Protein AF-A0A6N7SW48-F1 (afdb_monomer_lite)

pLDDT: mean 83.27, std 4.43, range [69.06, 89.12]

Structure (mmCIF, N/CA/C/O backbone):
data_AF-A0A6N7SW48-F1
#
_entry.id   AF-A0A6N7SW48-F1
#
loop_
_atom_site.group_PDB
_atom_site.id
_atom_site.type_symbol
_atom_site.label_atom_id
_atom_site.label_alt_id
_atom_site.label_comp_id
_atom_site.label_asym_id
_atom_site.label_entity_id
_atom_site.label_seq_id
_atom_site.pdbx_PDB_ins_code
_atom_site.Cartn_x
_atom_site.Cartn_y
_atom_site.Cartn_z
_atom_site.occupancy
_atom_site.B_iso_or_equiv
_atom_site.auth_seq_id
_atom_site.auth_comp_id
_atom_site.auth_asym_id
_atom_site.auth_atom_id
_atom_site.pdbx_PDB_model_num
ATOM 1 N N . ASN A 1 1 ? 4.267 -1.840 -21.997 1.00 69.25 1 ASN A N 1
ATOM 2 C CA . ASN A 1 1 ? 4.444 -0.379 -21.794 1.00 69.25 1 ASN A CA 1
ATOM 3 C C . ASN A 1 1 ? 5.780 -0.123 -21.108 1.00 69.25 1 ASN A C 1
ATOM 5 O O . ASN A 1 1 ? 6.058 -0.791 -20.122 1.00 69.25 1 ASN A O 1
ATOM 9 N N . LEU A 1 2 ? 6.614 0.793 -21.610 1.00 76.94 2 LEU A N 1
ATOM 10 C CA . LEU A 1 2 ? 7.917 1.141 -21.013 1.00 76.94 2 LEU A CA 1
ATOM 11 C C . LEU A 1 2 ? 7.831 2.544 -20.394 1.00 76.94 2 LEU A C 1
ATOM 13 O O . LEU A 1 2 ? 7.420 3.479 -21.076 1.00 76.94 2 LEU A O 1
ATOM 17 N N . LYS A 1 3 ? 8.198 2.696 -19.116 1.00 80.44 3 LYS A N 1
ATOM 18 C CA . LYS A 1 3 ? 8.321 4.001 -18.442 1.00 80.44 3 LYS A CA 1
ATOM 19 C C . LYS A 1 3 ? 9.788 4.293 -18.147 1.00 80.44 3 LYS A C 1
ATOM 21 O O . LYS A 1 3 ? 10.494 3.436 -17.625 1.00 80.44 3 LYS A O 1
ATOM 26 N N . ILE A 1 4 ? 10.245 5.498 -18.473 1.00 78.81 4 ILE A N 1
ATOM 27 C CA . ILE A 1 4 ? 11.623 5.932 -18.224 1.00 78.81 4 ILE A CA 1
ATOM 28 C C . ILE A 1 4 ? 11.659 6.703 -16.904 1.00 78.81 4 ILE A C 1
ATOM 30 O O . ILE A 1 4 ? 11.047 7.763 -16.791 1.00 78.81 4 ILE A O 1
ATOM 34 N N . SER A 1 5 ? 12.406 6.193 -15.925 1.00 83.00 5 SER A N 1
ATOM 35 C CA . SER A 1 5 ? 12.675 6.882 -14.660 1.00 83.00 5 SER A CA 1
ATOM 36 C C . SER A 1 5 ? 14.049 7.547 -14.733 1.00 83.00 5 SER A C 1
ATOM 38 O O . SER A 1 5 ? 15.005 7.091 -14.110 1.00 83.00 5 SER A O 1
ATOM 40 N N . ALA A 1 6 ? 14.162 8.624 -15.520 1.00 77.06 6 ALA A N 1
ATOM 41 C CA . ALA A 1 6 ? 15.443 9.273 -15.831 1.00 77.06 6 ALA A CA 1
ATOM 42 C C . ALA A 1 6 ? 16.214 9.753 -14.585 1.00 77.06 6 ALA A C 1
ATOM 44 O O . ALA A 1 6 ? 17.436 9.679 -14.563 1.00 77.06 6 ALA A O 1
ATOM 45 N N . GLY A 1 7 ? 15.510 10.174 -13.527 1.00 84.25 7 GLY A N 1
ATOM 46 C CA . GLY A 1 7 ? 16.138 10.564 -12.259 1.00 84.25 7 GLY A CA 1
ATOM 47 C C . GLY A 1 7 ? 16.670 9.391 -11.426 1.00 84.25 7 GLY A C 1
ATOM 48 O O . GLY A 1 7 ? 17.587 9.578 -10.637 1.00 84.25 7 GLY A O 1
ATOM 49 N N . ALA A 1 8 ? 16.125 8.186 -11.610 1.00 82.75 8 ALA A N 1
ATOM 50 C CA . ALA A 1 8 ? 16.565 6.977 -10.910 1.00 82.75 8 ALA A CA 1
ATOM 51 C C . ALA A 1 8 ? 17.538 6.120 -11.747 1.00 82.75 8 ALA A C 1
ATOM 53 O O . ALA A 1 8 ? 18.146 5.192 -11.223 1.00 82.75 8 ALA A O 1
ATOM 54 N N . GLY A 1 9 ? 17.694 6.428 -13.042 1.00 84.94 9 GLY A N 1
ATOM 55 C CA . GLY A 1 9 ? 18.675 5.798 -13.930 1.00 84.94 9 GLY A CA 1
ATOM 56 C C . GLY A 1 9 ? 18.253 4.453 -14.531 1.00 84.94 9 GLY A C 1
ATOM 57 O O . GLY A 1 9 ? 19.111 3.721 -15.016 1.00 84.94 9 GLY A O 1
ATOM 58 N N . PHE A 1 10 ? 16.960 4.108 -14.522 1.00 86.50 10 PHE A N 1
ATOM 59 C CA . PHE A 1 10 ? 16.475 2.836 -15.074 1.00 86.50 10 PHE A CA 1
ATOM 60 C C . PHE A 1 10 ? 15.159 2.954 -15.851 1.00 86.50 10 PHE A C 1
ATOM 62 O O . PHE A 1 10 ? 14.408 3.929 -15.743 1.00 86.50 10 PHE A O 1
ATOM 69 N N . ILE A 1 11 ? 14.878 1.917 -16.643 1.00 86.94 11 ILE A N 1
ATOM 70 C CA . ILE A 1 11 ? 13.643 1.758 -17.413 1.00 86.94 11 ILE A CA 1
ATOM 71 C C . ILE A 1 11 ? 12.753 0.731 -16.709 1.00 86.94 11 ILE A C 1
ATOM 73 O O . ILE A 1 11 ? 13.192 -0.370 -16.390 1.00 86.94 11 ILE A O 1
ATOM 77 N N . VAL A 1 12 ? 11.486 1.081 -16.496 1.00 85.44 12 VAL A N 1
ATOM 78 C CA . VAL A 1 12 ? 10.459 0.188 -15.955 1.00 85.44 12 VAL A CA 1
ATOM 79 C C . VAL A 1 12 ? 9.705 -0.455 -17.115 1.00 85.44 12 VAL A C 1
ATOM 81 O O . VAL A 1 12 ? 8.925 0.207 -17.807 1.00 85.44 12 VAL A O 1
ATOM 84 N N . ALA A 1 13 ? 9.925 -1.750 -17.329 1.00 84.38 13 ALA A N 1
ATOM 85 C CA . ALA A 1 13 ? 9.152 -2.550 -18.273 1.00 84.38 13 ALA A CA 1
ATOM 86 C C . ALA A 1 13 ? 7.887 -3.091 -17.587 1.00 84.38 13 ALA A C 1
ATOM 88 O O . ALA A 1 13 ? 7.948 -4.004 -16.767 1.00 84.38 13 ALA A O 1
ATOM 89 N N . LEU A 1 14 ? 6.730 -2.516 -17.916 1.00 84.00 14 LEU A N 1
ATOM 90 C CA . LEU A 1 14 ? 5.431 -2.959 -17.410 1.00 84.00 14 LEU A CA 1
ATOM 91 C C . LEU A 1 14 ? 4.922 -4.109 -18.294 1.00 84.00 14 LEU A C 1
ATOM 93 O O . LEU A 1 14 ? 4.565 -3.877 -19.456 1.00 84.00 14 LEU A O 1
ATOM 97 N N . SER A 1 15 ? 4.902 -5.327 -17.741 1.00 80.25 15 SER A N 1
ATOM 98 C CA . SER A 1 15 ? 4.408 -6.552 -18.402 1.00 80.25 15 SER A CA 1
ATOM 99 C C . SER A 1 15 ? 2.920 -6.841 -18.144 1.00 80.25 15 SER A C 1
ATOM 101 O O . SER A 1 15 ? 2.389 -7.824 -18.654 1.00 80.25 15 SER A O 1
ATOM 103 N N . GLY A 1 16 ? 2.248 -6.007 -17.353 1.00 81.81 16 GLY A N 1
ATOM 104 C CA . GLY A 1 16 ? 0.841 -6.141 -16.985 1.00 81.81 16 GLY A CA 1
ATOM 105 C C . GLY A 1 16 ? 0.363 -4.900 -16.238 1.00 81.81 16 GLY A C 1
ATOM 106 O O . GLY A 1 16 ? 1.094 -3.905 -16.155 1.00 81.81 16 GLY A O 1
ATOM 107 N N . ASP A 1 17 ? -0.845 -4.965 -15.686 1.00 78.25 17 ASP A N 1
ATOM 108 C CA . ASP A 1 17 ? -1.407 -3.868 -14.903 1.00 78.25 17 ASP A CA 1
ATOM 109 C C . ASP A 1 17 ? -0.741 -3.798 -13.529 1.00 78.25 17 ASP A C 1
ATOM 111 O O . ASP A 1 17 ? -0.882 -4.685 -12.687 1.00 78.25 17 ASP A O 1
ATOM 115 N N . ILE A 1 18 ? 0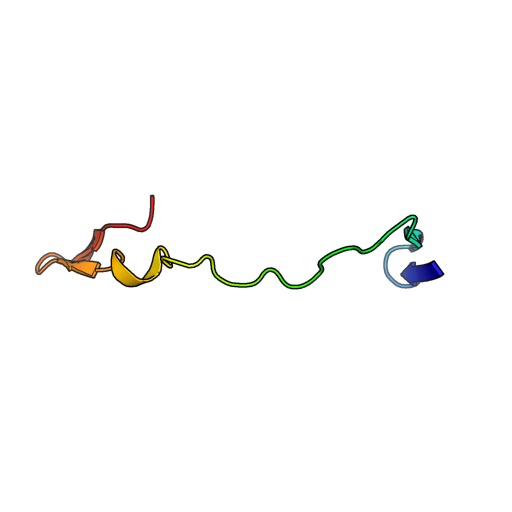.015 -2.724 -13.309 1.00 82.19 18 ILE A N 1
ATOM 116 C CA . ILE A 1 18 ? 0.656 -2.442 -12.027 1.00 82.19 18 ILE A CA 1
ATOM 117 C C . ILE A 1 18 ? -0.202 -1.429 -11.278 1.00 82.19 18 ILE A C 1
ATOM 119 O O . ILE A 1 18 ? -0.309 -0.272 -11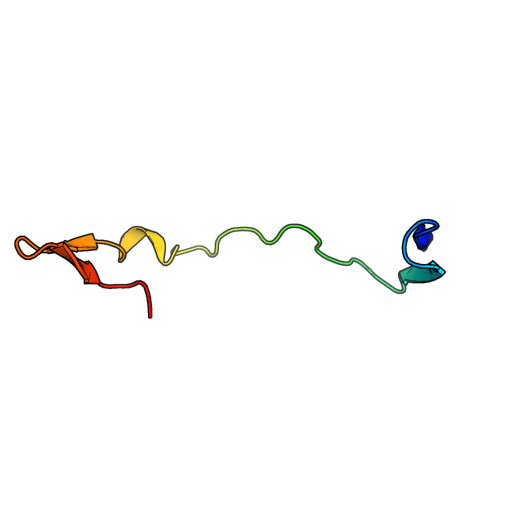.690 1.00 82.19 18 ILE A O 1
ATOM 123 N N . MET A 1 19 ? -0.782 -1.849 -10.153 1.00 78.75 19 MET A N 1
ATOM 124 C CA .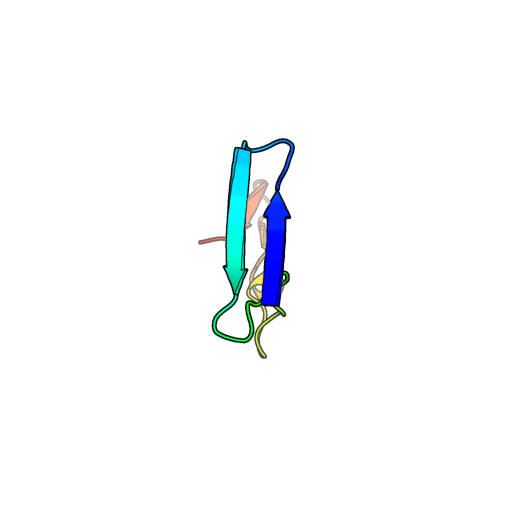 MET A 1 19 ? -1.468 -0.937 -9.242 1.00 78.75 19 MET A CA 1
ATOM 125 C C . MET A 1 19 ? -0.451 -0.074 -8.497 1.00 78.75 19 MET A C 1
ATOM 127 O O . MET A 1 19 ? 0.248 -0.544 -7.605 1.00 78.75 19 MET A O 1
ATOM 131 N N . THR A 1 20 ? -0.386 1.207 -8.854 1.00 85.62 20 THR A N 1
ATOM 132 C CA . THR A 1 20 ? 0.438 2.203 -8.151 1.00 85.62 20 THR A CA 1
ATOM 133 C C . THR A 1 20 ? -0.295 2.868 -6.986 1.00 85.62 20 THR A C 1
ATOM 135 O O . THR A 1 20 ? 0.338 3.540 -6.181 1.00 85.62 20 THR A O 1
ATOM 138 N N . MET A 1 21 ? -1.620 2.706 -6.901 1.00 86.88 21 MET A N 1
ATOM 139 C CA . MET A 1 21 ? -2.464 3.270 -5.847 1.00 86.88 21 MET A CA 1
ATOM 140 C C . MET A 1 21 ? -3.490 2.213 -5.411 1.00 86.88 21 MET A C 1
ATOM 142 O O . MET A 1 21 ? -4.469 1.996 -6.128 1.00 86.88 21 MET A O 1
ATOM 146 N N . PRO A 1 22 ? -3.257 1.498 -4.297 1.00 85.81 22 PRO A N 1
ATOM 147 C CA . PRO A 1 22 ? -4.194 0.492 -3.814 1.00 85.81 22 PRO A CA 1
ATOM 148 C C . PRO A 1 22 ? -5.475 1.153 -3.288 1.00 85.81 22 PRO A C 1
ATOM 150 O O . PRO A 1 22 ? -5.432 2.208 -2.658 1.00 85.81 22 PRO A O 1
ATOM 153 N N . GLY A 1 23 ? -6.619 0.518 -3.541 1.00 87.44 23 GLY A N 1
ATOM 154 C CA . GLY A 1 23 ? -7.890 0.891 -2.923 1.00 87.44 23 GLY A CA 1
ATOM 155 C C . GLY A 1 23 ? -8.036 0.324 -1.509 1.00 87.44 23 GLY A C 1
ATOM 156 O O . GLY A 1 23 ? -7.283 -0.557 -1.093 1.00 87.44 23 GLY A O 1
ATOM 157 N N . LEU A 1 24 ? -9.043 0.806 -0.780 1.00 89.12 24 LEU A N 1
ATOM 158 C CA . LEU A 1 24 ? -9.427 0.233 0.511 1.00 89.12 24 LEU A CA 1
ATOM 159 C C . LEU A 1 24 ? -10.227 -1.072 0.312 1.00 89.12 24 LEU A C 1
ATOM 161 O O . LEU A 1 24 ? -11.023 -1.164 -0.626 1.00 89.12 24 LEU A O 1
ATOM 165 N N . PRO A 1 25 ? -10.042 -2.086 1.178 1.00 86.38 25 PRO A N 1
ATOM 166 C CA . PRO A 1 25 ? -10.852 -3.301 1.158 1.00 86.38 25 PRO A CA 1
ATOM 167 C C . PRO A 1 25 ? -12.292 -3.019 1.618 1.00 86.38 25 PRO A C 1
ATOM 169 O O . PRO A 1 25 ? -12.575 -1.981 2.210 1.00 86.38 25 PRO A O 1
ATOM 172 N N . LYS A 1 26 ? -13.202 -3.980 1.396 1.00 86.50 26 LYS A N 1
ATOM 173 C CA . LYS A 1 26 ? -14.633 -3.860 1.749 1.00 86.50 26 LYS A CA 1
ATOM 174 C C . LYS A 1 26 ? -14.884 -3.477 3.216 1.00 86.50 26 LYS A C 1
ATOM 176 O O . LYS A 1 26 ? -15.867 -2.802 3.488 1.00 86.50 26 LYS A O 1
ATOM 181 N N . VAL A 1 27 ? -14.023 -3.929 4.128 1.00 86.06 27 VAL A N 1
ATOM 182 C CA . VAL A 1 27 ? -14.017 -3.532 5.544 1.00 86.06 27 VAL A CA 1
ATOM 183 C C . VAL A 1 27 ? -12.655 -2.889 5.823 1.00 86.06 27 VAL A C 1
ATOM 185 O O . VAL A 1 27 ? -11.664 -3.618 5.947 1.00 86.06 27 VAL A O 1
ATOM 188 N N . PRO A 1 28 ? -12.557 -1.550 5.841 1.00 85.25 28 PRO A N 1
ATOM 189 C CA . PRO A 1 28 ? -11.305 -0.847 6.087 1.00 85.25 28 PRO A CA 1
ATOM 190 C C . PRO A 1 28 ? -10.818 -1.071 7.521 1.00 85.25 28 PRO A C 1
ATOM 192 O O . PRO A 1 28 ? -11.602 -0.997 8.464 1.00 85.25 28 PRO A O 1
ATOM 195 N N . ALA A 1 29 ? -9.506 -1.243 7.717 1.00 81.00 29 ALA A N 1
ATOM 196 C CA . ALA A 1 29 ? -8.917 -1.271 9.063 1.00 81.00 29 ALA A CA 1
ATOM 197 C C . ALA A 1 29 ? -9.216 0.017 9.858 1.00 81.00 29 ALA A C 1
ATOM 199 O O . ALA A 1 29 ? -9.315 -0.031 11.078 1.00 81.00 29 ALA A O 1
ATOM 200 N N . ALA A 1 30 ? -9.448 1.135 9.158 1.00 80.81 30 ALA A N 1
ATOM 201 C CA . ALA A 1 30 ? -9.836 2.417 9.737 1.00 80.81 30 ALA A CA 1
ATOM 202 C C . ALA A 1 30 ? -11.101 2.359 10.611 1.00 80.81 30 ALA A C 1
ATOM 204 O O . ALA A 1 30 ? -11.198 3.137 11.548 1.00 80.81 30 ALA A O 1
ATOM 205 N N . GLU A 1 31 ? -12.033 1.429 10.367 1.00 83.50 31 GLU A N 1
ATOM 206 C CA . GLU A 1 31 ? -13.222 1.261 11.223 1.00 83.50 31 GLU A CA 1
ATOM 207 C C . GLU A 1 31 ? -12.886 0.740 12.627 1.00 83.50 31 GLU A C 1
ATOM 209 O O . GLU A 1 31 ? -13.691 0.865 13.543 1.00 83.50 31 GLU A O 1
ATOM 214 N N . LYS A 1 32 ? -11.712 0.123 12.791 1.00 83.56 32 LYS A N 1
ATOM 215 C CA . LYS A 1 32 ? -11.234 -0.440 14.059 1.00 83.56 32 LYS A CA 1
ATOM 216 C C . LYS A 1 32 ? -10.139 0.405 14.704 1.00 83.56 32 LYS A C 1
ATOM 218 O O . LYS A 1 32 ? -9.681 0.042 15.784 1.00 83.56 32 LYS A O 1
ATOM 223 N N . ILE A 1 33 ? -9.689 1.467 14.033 1.00 87.62 33 ILE A N 1
ATOM 224 C CA . ILE A 1 33 ? -8.686 2.377 14.576 1.00 87.62 33 ILE A CA 1
ATOM 225 C C . ILE A 1 33 ? -9.387 3.325 15.540 1.00 87.62 33 ILE A C 1
ATOM 227 O O . ILE A 1 33 ? -10.258 4.087 15.131 1.00 87.62 33 ILE A O 1
ATOM 231 N N . ASP A 1 34 ? -8.979 3.282 16.802 1.00 86.62 34 ASP A N 1
ATOM 232 C CA . ASP A 1 34 ? -9.525 4.144 17.848 1.00 86.62 34 ASP A CA 1
ATOM 233 C C . ASP A 1 34 ? -8.446 4.520 18.870 1.00 86.62 34 ASP A C 1
ATOM 235 O O . ASP A 1 34 ? -7.420 3.840 18.979 1.00 86.62 34 ASP A O 1
ATOM 239 N N . VAL A 1 35 ? -8.674 5.600 19.614 1.00 88.62 35 VAL A N 1
ATOM 240 C CA . VAL A 1 35 ? -7.778 6.115 20.653 1.00 88.62 35 VAL A CA 1
ATOM 241 C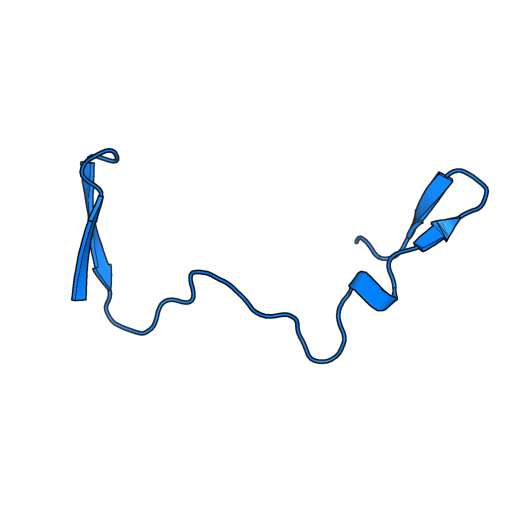 C . VAL A 1 35 ? -8.490 6.024 21.995 1.00 88.62 35 VAL A C 1
ATOM 243 O O . VAL A 1 35 ? -9.530 6.647 22.190 1.00 88.62 35 VAL A O 1
ATOM 246 N N . ASP A 1 36 ? -7.928 5.257 22.928 1.00 85.62 36 ASP A N 1
ATOM 247 C CA . ASP A 1 36 ? -8.496 5.152 24.270 1.00 85.62 36 ASP A CA 1
ATOM 248 C C . ASP A 1 36 ? -8.261 6.421 25.113 1.00 85.62 36 ASP A C 1
ATOM 250 O O . ASP A 1 36 ? -7.492 7.314 24.752 1.00 85.62 36 ASP A O 1
ATOM 254 N N . GLU A 1 37 ? -8.911 6.503 26.277 1.00 87.12 37 GLU A N 1
ATOM 255 C CA . GLU A 1 37 ? -8.829 7.651 27.198 1.00 87.12 37 GLU A CA 1
ATOM 256 C C . GLU A 1 37 ? -7.404 7.927 27.714 1.00 87.12 37 GLU A C 1
ATOM 258 O O . GLU A 1 37 ? -7.114 9.014 28.212 1.00 87.12 37 GLU A O 1
ATOM 263 N N . THR A 1 38 ? -6.497 6.955 27.576 1.00 86.19 38 THR A N 1
ATOM 264 C CA . THR A 1 38 ? -5.082 7.0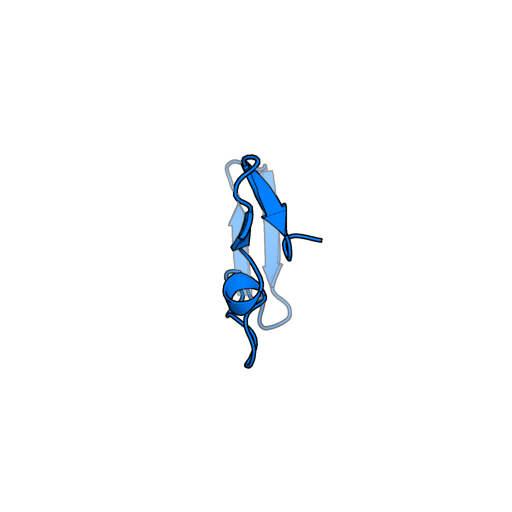74 27.949 1.00 86.19 38 THR A CA 1
ATOM 265 C C . THR A 1 38 ? -4.192 7.508 26.782 1.00 86.19 38 THR A C 1
ATOM 267 O O . THR A 1 38 ? -2.981 7.655 26.946 1.00 86.19 38 THR A O 1
ATOM 270 N N . GLY A 1 39 ? -4.783 7.746 25.606 1.00 84.75 39 GLY A N 1
ATOM 271 C CA . GLY A 1 39 ? -4.088 8.148 24.388 1.00 84.75 39 GLY A CA 1
ATOM 272 C C . GLY A 1 39 ? -3.435 6.988 23.635 1.00 84.75 39 GLY A C 1
ATOM 273 O O . GLY A 1 39 ? -2.596 7.226 22.763 1.00 84.75 39 GLY A O 1
ATOM 274 N N . LYS A 1 40 ? -3.775 5.733 23.950 1.00 87.50 40 LYS A N 1
ATOM 275 C CA . LYS A 1 40 ? -3.224 4.559 23.271 1.00 87.50 40 LYS A CA 1
ATOM 276 C C . LYS A 1 40 ? -4.095 4.191 22.074 1.00 87.50 40 LYS A C 1
ATOM 278 O O . LYS A 1 40 ? -5.315 4.089 22.162 1.00 87.50 40 LYS A O 1
ATOM 283 N N . ILE A 1 41 ? -3.432 3.959 20.945 1.00 88.31 41 ILE A N 1
ATOM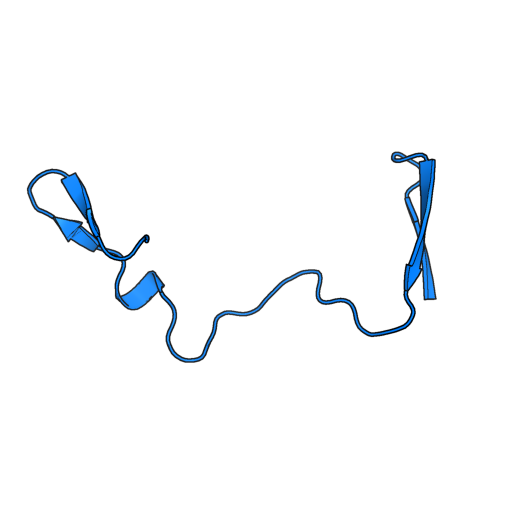 284 C CA . ILE A 1 41 ? -4.093 3.628 19.685 1.00 88.31 41 ILE A CA 1
ATOM 285 C C . ILE A 1 41 ? -4.338 2.116 19.593 1.00 88.31 41 ILE A C 1
ATOM 287 O O . ILE A 1 41 ? -3.434 1.312 19.838 1.00 88.31 41 ILE A O 1
ATOM 291 N N . SER A 1 42 ? -5.557 1.736 19.221 1.00 83.06 42 SER A N 1
ATOM 292 C CA . SER A 1 42 ? -5.995 0.363 18.956 1.00 83.06 42 SER A CA 1
ATOM 293 C C . SER A 1 42 ? -6.278 0.157 17.460 1.00 83.06 42 SER A C 1
ATOM 295 O O . SER A 1 42 ? -6.443 1.124 16.723 1.00 83.06 42 SER A O 1
ATOM 297 N N . GLY A 1 43 ? -6.249 -1.092 16.977 1.00 79.81 43 GLY A N 1
ATOM 298 C CA . GLY A 1 43 ? -6.615 -1.444 15.591 1.00 79.81 43 GLY A CA 1
ATOM 299 C C . GLY A 1 43 ? -5.609 -1.082 14.488 1.00 79.81 43 GLY A C 1
ATOM 300 O O . GLY A 1 43 ? -5.906 -1.281 13.312 1.00 79.81 43 GLY A O 1
ATOM 301 N N . LEU A 1 44 ? -4.427 -0.573 14.851 1.00 78.88 44 LEU A N 1
ATOM 302 C CA . LEU A 1 44 ? -3.343 -0.221 13.921 1.00 78.88 44 LEU A CA 1
ATOM 303 C C . LEU A 1 44 ? -2.394 -1.394 13.605 1.00 78.88 44 LEU A C 1
ATOM 305 O O . LEU A 1 44 ? -1.618 -1.305 12.653 1.00 78.88 44 LEU A O 1
ATOM 309 N N . PHE A 1 45 ? -2.461 -2.470 14.394 1.00 69.06 45 PHE A N 1
ATOM 310 C CA . PHE A 1 45 ? -1.702 -3.713 14.248 1.00 69.06 45 PHE A CA 1
ATOM 311 C C . PHE A 1 45 ? -2.525 -4.914 14.725 1.00 69.06 45 PHE A C 1
ATOM 313 O O . PHE A 1 45 ? -3.416 -4.715 15.585 1.00 69.06 45 PHE A O 1
#

Sequence (45 aa):
NLKISAGAGFIVALSGDIMTMPGLPKVPAAEKIDVDETGKISGLF

Foldseek 3Di:
DWDDPPVVPDIDDDPDDDDPDDDAPPDHLVVQWDADPVRDTTSPD

Secondary structure (DSSP, 8-state):
-EEEETTTTEEEE--S---SSPPPPSS-GGGG-EE-TTS-EES--

Radius of gyration: 18.97 Å; chains: 1; bounding box: 33×17×50 Å